Protein AF-A0A5S9M9W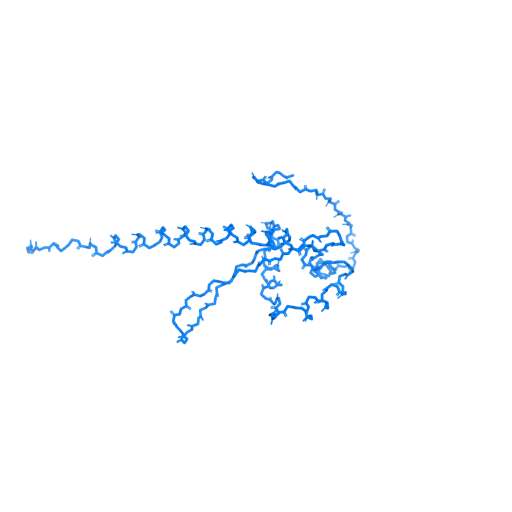6-F1 (afdb_monomer)

Nearest PDB structures (foldseek):
  7t5q-assembly1_A  TM=2.698E-01  e=4.926E+00  Bos taurus
  4buj-assembly1_A  TM=1.618E-01  e=1.758E+00  Saccharomyces cerevisiae S288C

Foldseek 3Di:
DDDPPDDDDDDDDDDDDDPPDDVVNVVVVCPPPCQLFHPVRVVSNVVCVVPDPDDCPQVRVVCVVPVPDDDQLKDWDWDQDPVVNDIDIDIDHAFHDDPPDDPVVRVVVRCVSSVVVVVVVVVVCVVVVVVVVVPPPDDPPDDD

Solvent-accessible surface area (backbone atoms only — not comparable to full-atom values): 9488 Å² total; per-residue (Å²): 128,89,52,100,87,53,87,72,93,80,85,90,86,86,83,80,79,58,94,91,54,56,73,65,57,57,50,58,70,56,51,73,56,53,92,82,52,36,82,62,51,71,62,30,45,51,52,48,65,74,71,47,95,64,81,63,62,68,57,56,55,48,51,71,73,50,78,84,80,74,94,62,74,57,46,79,50,79,49,78,40,80,90,74,75,44,82,44,80,48,77,51,51,68,69,87,85,54,95,87,60,52,71,69,59,45,50,50,51,21,50,58,59,43,45,59,55,52,51,51,49,53,53,47,52,55,61,54,55,58,54,60,71,66,69,73,76,68,81,81,81,74,85,134

Secondary structure (DSSP, 8-state):
---SS----------PPPTT--HHHHHHHHPSPHHHH-SSHHHHHHHHHHH-SS-THHHHHHHHH-TTS---SEEEEEEEETTTTEEEEEEEE-----TT--HHHHHHHHHHHHHHHHHHHHHHHHHHHHHHHTSS--------

Structure (mmCIF, N/CA/C/O backbone):
data_AF-A0A5S9M9W6-F1
#
_entry.id   AF-A0A5S9M9W6-F1
#
loop_
_atom_site.group_PDB
_atom_site.id
_atom_site.type_symbol
_atom_site.label_atom_id
_atom_site.label_alt_id
_atom_site.label_comp_id
_atom_site.label_asym_id
_atom_site.label_entity_id
_atom_site.label_seq_id
_atom_site.pdbx_PDB_ins_code
_atom_site.Cartn_x
_atom_site.Cartn_y
_atom_site.Cartn_z
_atom_site.occupancy
_atom_site.B_iso_or_equiv
_atom_site.auth_seq_id
_atom_site.auth_comp_id
_atom_site.auth_asym_id
_atom_site.auth_atom_id
_atom_site.pdbx_PDB_model_num
ATOM 1 N N . MET A 1 1 ? -8.701 -16.006 -3.526 1.00 44.78 1 MET A N 1
ATOM 2 C CA . MET A 1 1 ? -8.816 -15.807 -2.062 1.00 44.78 1 MET A CA 1
ATOM 3 C C . MET A 1 1 ? -10.061 -14.974 -1.816 1.00 44.78 1 MET A C 1
ATOM 5 O O . MET A 1 1 ? -10.099 -13.864 -2.325 1.00 44.78 1 MET A O 1
ATOM 9 N N . ASN A 1 2 ? -11.061 -15.494 -1.099 1.00 36.75 2 ASN A N 1
ATOM 10 C CA . ASN A 1 2 ? -12.239 -14.707 -0.721 1.00 36.75 2 ASN A CA 1
ATOM 11 C C . ASN A 1 2 ? -11.961 -13.947 0.575 1.00 36.75 2 ASN A C 1
ATOM 13 O O . ASN A 1 2 ? -11.537 -14.538 1.570 1.00 36.75 2 ASN A O 1
ATOM 17 N N . PHE A 1 3 ? -12.203 -12.641 0.553 1.00 55.00 3 PHE A N 1
ATOM 18 C CA . PHE A 1 3 ? -12.289 -11.821 1.752 1.00 55.00 3 PHE A CA 1
ATOM 19 C C . PHE A 1 3 ? -13.773 -11.634 2.073 1.00 55.00 3 PHE A C 1
ATOM 21 O O . PHE A 1 3 ? -14.602 -11.615 1.170 1.00 55.00 3 PHE A O 1
ATOM 28 N N . SER A 1 4 ? -14.115 -11.528 3.356 1.00 53.28 4 SER A N 1
ATOM 29 C CA . SER A 1 4 ? -15.506 -11.546 3.827 1.00 53.28 4 SER A CA 1
ATOM 30 C C . SER A 1 4 ? -16.382 -10.417 3.273 1.00 53.28 4 SER A C 1
ATOM 32 O O . SER A 1 4 ? -17.596 -10.561 3.275 1.00 53.28 4 SER A O 1
ATOM 34 N N . HIS A 1 5 ? -15.785 -9.323 2.789 1.00 57.75 5 HIS A N 1
ATOM 35 C CA . HIS A 1 5 ? -16.523 -8.122 2.385 1.00 57.75 5 HIS A CA 1
ATOM 36 C C . HIS A 1 5 ? -16.041 -7.493 1.063 1.00 57.75 5 HIS A C 1
ATOM 38 O O . HIS A 1 5 ? -16.618 -6.500 0.638 1.00 57.75 5 HIS A O 1
ATOM 44 N N . VAL A 1 6 ? -15.000 -8.033 0.406 1.00 57.31 6 VAL A N 1
ATOM 45 C CA . VAL A 1 6 ? -14.448 -7.474 -0.848 1.00 57.31 6 VAL A CA 1
ATOM 46 C C . VAL A 1 6 ? -13.864 -8.554 -1.763 1.00 57.31 6 VAL A C 1
ATOM 48 O O . VAL A 1 6 ? -13.329 -9.564 -1.300 1.00 57.31 6 VAL A O 1
ATOM 51 N N . MET A 1 7 ? -13.922 -8.317 -3.075 1.00 63.62 7 MET A N 1
ATOM 52 C CA . MET A 1 7 ? -13.241 -9.124 -4.091 1.00 63.62 7 MET A CA 1
ATOM 53 C C . MET A 1 7 ? -11.973 -8.404 -4.558 1.00 63.62 7 MET A C 1
ATOM 55 O O . MET A 1 7 ? -12.011 -7.214 -4.854 1.00 63.62 7 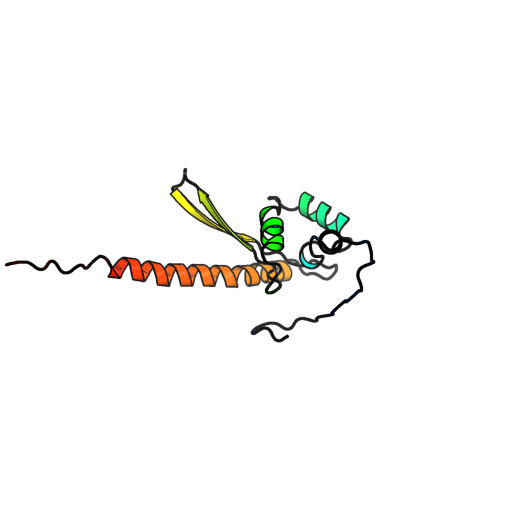MET A O 1
ATOM 59 N N . HIS A 1 8 ? -10.852 -9.123 -4.649 1.00 69.88 8 HIS A N 1
ATOM 60 C CA . HIS A 1 8 ? -9.605 -8.600 -5.212 1.00 69.88 8 HIS A CA 1
ATOM 61 C C . HIS A 1 8 ? -9.244 -9.358 -6.489 1.00 69.88 8 HIS A C 1
ATOM 63 O O . HIS A 1 8 ? -9.254 -10.592 -6.503 1.00 69.88 8 HIS A O 1
ATOM 69 N N . ILE A 1 9 ? -8.852 -8.624 -7.531 1.00 78.06 9 ILE A N 1
ATOM 70 C CA . ILE A 1 9 ? -8.187 -9.198 -8.704 1.00 78.06 9 ILE A CA 1
ATOM 71 C C . ILE A 1 9 ? -6.730 -9.447 -8.313 1.00 78.06 9 ILE A C 1
ATOM 73 O O . ILE A 1 9 ? -6.004 -8.518 -7.965 1.00 78.06 9 ILE A O 1
ATOM 77 N N . ILE A 1 10 ? -6.309 -10.712 -8.323 1.00 79.81 10 ILE A N 1
ATOM 78 C CA . ILE A 1 10 ? -4.973 -11.121 -7.880 1.00 79.81 10 ILE A CA 1
ATOM 79 C C . ILE A 1 10 ? -4.222 -11.717 -9.063 1.00 79.81 10 ILE A C 1
ATOM 81 O O . ILE A 1 10 ? -4.715 -12.626 -9.724 1.00 79.81 10 ILE A O 1
ATOM 85 N N . SER A 1 11 ? -3.001 -11.238 -9.277 1.00 82.81 11 SER A N 1
ATOM 86 C CA . SER A 1 11 ? -2.019 -11.856 -10.168 1.00 82.81 11 SER A CA 1
ATOM 87 C C . SER A 1 11 ? -0.828 -12.337 -9.345 1.00 82.81 11 SER A C 1
ATOM 89 O O . SER A 1 11 ? -0.377 -11.634 -8.441 1.00 82.81 11 SER A O 1
ATOM 91 N N . ILE A 1 12 ? -0.325 -13.536 -9.644 1.00 86.88 12 ILE A N 1
ATOM 92 C CA . ILE A 1 12 ? 0.862 -14.103 -8.993 1.00 86.88 12 ILE A CA 1
ATOM 93 C C . ILE A 1 12 ? 2.021 -14.039 -9.983 1.00 86.88 12 ILE A C 1
ATOM 95 O O . ILE A 1 12 ? 1.933 -14.583 -11.080 1.00 86.88 12 ILE A O 1
ATOM 99 N N . VAL A 1 13 ? 3.112 -13.388 -9.579 1.00 87.50 13 VAL A N 1
ATOM 100 C CA . VAL A 1 13 ? 4.351 -13.293 -10.360 1.00 87.50 13 VAL A CA 1
ATOM 101 C C . VAL A 1 13 ? 5.447 -14.058 -9.624 1.00 87.50 13 VAL A C 1
ATOM 103 O O . VAL A 1 13 ? 5.693 -13.808 -8.446 1.00 87.50 13 VAL A O 1
ATOM 106 N N . THR A 1 14 ? 6.107 -14.992 -10.311 1.00 91.06 14 THR A N 1
ATOM 107 C CA . THR A 1 14 ? 7.188 -15.821 -9.752 1.00 91.06 14 THR A CA 1
ATOM 108 C C . THR A 1 14 ? 8.444 -15.734 -10.608 1.00 91.06 14 THR A C 1
ATOM 110 O O . THR A 1 14 ? 8.352 -15.656 -11.831 1.00 91.06 14 THR A O 1
ATOM 113 N N . GLY A 1 15 ? 9.617 -15.830 -9.982 1.00 90.81 15 GLY A N 1
ATOM 114 C CA . GLY A 1 15 ? 10.907 -15.862 -10.669 1.00 90.81 15 GLY A CA 1
ATOM 115 C C . GLY A 1 15 ? 11.918 -16.739 -9.934 1.00 90.81 15 GLY A C 1
ATOM 116 O O . GLY A 1 15 ? 11.733 -17.065 -8.762 1.00 90.81 15 GLY A O 1
ATOM 117 N N . LYS A 1 16 ? 12.990 -17.132 -10.627 1.00 93.19 16 LYS A N 1
ATOM 118 C CA . LYS A 1 16 ? 14.135 -17.823 -10.018 1.00 93.19 16 LYS A CA 1
ATOM 119 C C . LYS A 1 16 ? 15.218 -16.801 -9.696 1.00 93.19 16 LYS A C 1
ATOM 121 O O . LYS A 1 16 ? 15.585 -16.010 -10.564 1.00 93.19 16 LYS A O 1
ATOM 126 N N . LEU A 1 17 ? 15.732 -16.835 -8.467 1.00 92.38 17 LEU A N 1
ATOM 127 C CA . LEU A 1 17 ? 16.881 -16.018 -8.081 1.00 92.38 17 LEU A CA 1
ATOM 128 C C . LEU A 1 17 ? 18.112 -16.420 -8.897 1.00 92.38 17 LEU A C 1
ATOM 130 O O . LEU A 1 17 ? 18.303 -17.595 -9.222 1.00 92.38 17 LEU A O 1
ATOM 134 N N . LYS A 1 18 ? 18.948 -15.434 -9.233 1.00 94.06 18 LYS A N 1
ATOM 135 C CA . LYS A 1 18 ? 20.267 -15.705 -9.811 1.00 94.06 18 LYS A CA 1
ATOM 136 C C . LYS A 1 18 ? 21.139 -16.387 -8.754 1.00 94.06 18 LYS A C 1
ATOM 138 O O . LYS A 1 18 ? 20.924 -16.197 -7.560 1.00 94.06 18 LYS A O 1
ATOM 143 N N . ARG A 1 19 ? 22.125 -17.167 -9.206 1.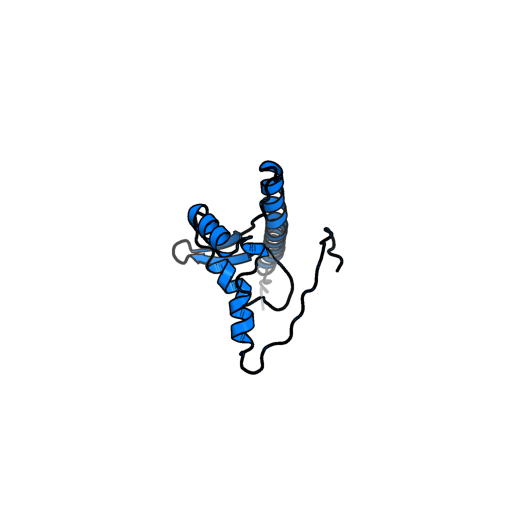00 89.94 19 ARG A N 1
ATOM 144 C CA . ARG A 1 19 ? 23.001 -17.957 -8.322 1.00 89.94 19 ARG A CA 1
ATOM 145 C C . ARG A 1 19 ? 23.709 -17.107 -7.265 1.00 89.94 19 ARG A C 1
ATOM 147 O O . ARG A 1 19 ? 23.811 -17.547 -6.130 1.00 89.94 19 ARG A O 1
ATOM 154 N N . ASP A 1 20 ? 24.095 -15.887 -7.627 1.00 93.56 20 ASP A N 1
ATOM 155 C CA . ASP A 1 20 ? 24.881 -14.991 -6.772 1.00 93.56 20 ASP A CA 1
ATOM 156 C C . ASP A 1 20 ? 24.034 -13.878 -6.130 1.00 93.56 20 ASP A C 1
ATOM 158 O O . ASP A 1 20 ? 24.545 -12.816 -5.789 1.00 93.56 20 ASP A O 1
ATOM 162 N N . THR A 1 21 ? 22.715 -14.066 -6.016 1.00 91.38 21 THR A N 1
ATOM 163 C CA . THR A 1 21 ? 21.819 -13.087 -5.382 1.00 91.38 21 THR A CA 1
ATOM 164 C C . THR A 1 21 ? 21.372 -13.588 -4.022 1.00 91.38 21 THR A C 1
ATOM 166 O O . THR A 1 21 ? 20.762 -14.655 -3.918 1.00 91.38 21 THR A O 1
ATOM 169 N N . HIS A 1 22 ? 21.625 -12.800 -2.978 1.00 90.94 22 HIS A N 1
ATOM 170 C CA . HIS A 1 22 ? 21.145 -13.128 -1.648 1.00 90.94 22 HIS A CA 1
ATOM 171 C C . HIS A 1 22 ? 19.621 -12.888 -1.574 1.00 90.94 22 HIS A C 1
ATOM 173 O O . HIS A 1 22 ? 19.127 -11.908 -2.137 1.00 90.94 22 HIS A O 1
ATOM 179 N N . PRO A 1 23 ? 18.830 -13.723 -0.873 1.00 86.31 23 PRO A N 1
ATOM 180 C CA . PRO A 1 23 ? 17.378 -13.528 -0.762 1.00 86.31 23 PRO A CA 1
ATOM 181 C C . PRO A 1 23 ? 16.962 -12.144 -0.236 1.00 86.31 23 PRO A C 1
ATOM 183 O O . PRO A 1 23 ? 15.922 -11.614 -0.626 1.00 86.31 23 PRO A O 1
ATOM 186 N N . VAL A 1 24 ? 17.793 -11.533 0.613 1.00 85.06 24 VAL A N 1
ATOM 187 C CA . VAL A 1 24 ? 17.577 -10.165 1.112 1.00 85.06 24 VAL A CA 1
ATOM 188 C C . VAL A 1 24 ? 17.685 -9.132 -0.012 1.00 85.06 24 VAL A C 1
ATOM 190 O O . VAL A 1 24 ? 16.883 -8.206 -0.04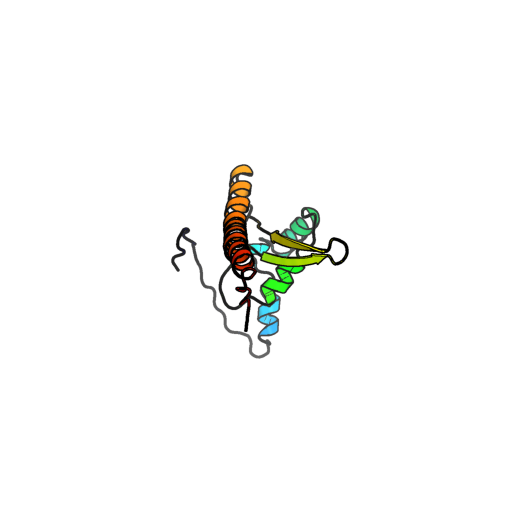5 1.00 85.06 24 VAL A O 1
ATOM 193 N N . ASP A 1 25 ? 18.586 -9.308 -0.980 1.00 85.50 25 ASP A N 1
ATOM 194 C CA . ASP A 1 25 ? 18.714 -8.387 -2.119 1.00 85.50 25 ASP A CA 1
ATOM 195 C C . ASP A 1 25 ? 17.449 -8.409 -2.983 1.00 85.50 25 ASP A C 1
ATOM 197 O O . ASP A 1 25 ? 16.969 -7.373 -3.448 1.00 85.50 25 ASP A O 1
ATOM 201 N N . ALA A 1 26 ? 16.856 -9.593 -3.149 1.00 85.56 26 ALA A N 1
ATOM 202 C CA . ALA A 1 26 ? 15.586 -9.743 -3.845 1.00 85.56 26 ALA A CA 1
ATOM 203 C C . ALA A 1 26 ? 14.452 -9.012 -3.115 1.00 85.56 26 ALA A C 1
ATOM 205 O O . ALA A 1 26 ? 13.678 -8.292 -3.750 1.00 85.56 26 ALA A O 1
ATOM 206 N N . LEU A 1 27 ? 14.391 -9.128 -1.785 1.00 82.69 27 LEU A N 1
ATOM 207 C CA . LEU A 1 27 ? 13.441 -8.376 -0.965 1.00 82.69 27 LEU A CA 1
ATOM 208 C C . LEU A 1 27 ? 13.648 -6.863 -1.119 1.00 82.69 27 LEU A C 1
ATOM 210 O O . LEU A 1 27 ? 12.691 -6.148 -1.415 1.00 82.69 27 LEU A O 1
ATOM 214 N N . MET A 1 28 ? 14.887 -6.386 -0.981 1.00 83.75 28 MET A N 1
ATOM 215 C CA . MET A 1 28 ? 15.225 -4.963 -1.084 1.00 83.75 28 MET A CA 1
ATOM 216 C C . MET A 1 28 ? 14.899 -4.388 -2.465 1.00 83.75 28 MET A C 1
ATOM 218 O O . MET A 1 28 ? 14.437 -3.255 -2.559 1.00 83.75 28 MET A O 1
ATOM 222 N N . SER A 1 29 ? 15.049 -5.177 -3.533 1.00 85.56 29 SER A N 1
ATOM 223 C CA . SER A 1 29 ? 14.681 -4.753 -4.891 1.00 85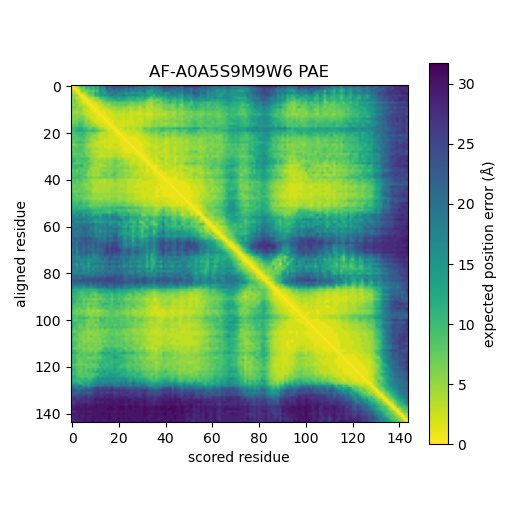.56 29 SER A CA 1
ATOM 224 C C . SER A 1 29 ? 13.168 -4.557 -5.077 1.00 85.56 29 SER A C 1
ATOM 226 O O . SER A 1 29 ? 12.723 -3.658 -5.798 1.00 85.56 29 SER A O 1
ATOM 228 N N . ALA A 1 30 ? 12.355 -5.378 -4.407 1.00 82.06 30 ALA A N 1
ATOM 229 C CA . ALA A 1 30 ? 10.900 -5.294 -4.462 1.00 82.06 30 ALA A CA 1
ATOM 230 C C . ALA A 1 30 ? 10.338 -4.256 -3.478 1.00 82.06 30 ALA A C 1
ATOM 232 O O . ALA A 1 30 ? 9.241 -3.736 -3.698 1.00 82.06 30 ALA A O 1
ATOM 233 N N . PHE A 1 31 ? 11.096 -3.917 -2.435 1.00 80.19 31 PHE A N 1
ATOM 234 C CA . PHE A 1 31 ? 10.720 -2.961 -1.403 1.00 80.19 31 PHE A CA 1
ATOM 235 C C . PHE A 1 31 ? 10.746 -1.497 -1.901 1.00 80.19 31 PHE A C 1
ATOM 237 O O . PHE A 1 31 ? 11.470 -1.164 -2.844 1.00 80.19 31 PHE A O 1
ATOM 244 N N . PRO A 1 32 ? 9.934 -0.599 -1.315 1.00 79.44 32 PRO A N 1
ATOM 245 C CA . PRO A 1 32 ? 8.649 -0.892 -0.675 1.00 79.44 32 PRO A CA 1
ATOM 246 C C . PRO A 1 32 ? 7.617 -1.385 -1.703 1.00 79.44 32 PRO A C 1
ATOM 248 O O . PRO A 1 32 ? 7.792 -1.225 -2.915 1.00 79.44 32 PRO A O 1
ATOM 251 N N . ALA A 1 33 ? 6.526 -1.990 -1.229 1.00 77.31 33 ALA A N 1
ATOM 252 C CA . ALA A 1 33 ? 5.493 -2.533 -2.106 1.00 77.31 33 ALA A CA 1
ATOM 253 C C . ALA A 1 33 ? 4.885 -1.466 -3.031 1.00 77.31 33 ALA A C 1
ATOM 255 O O . ALA A 1 33 ? 4.495 -0.382 -2.588 1.00 77.31 33 ALA A O 1
ATOM 256 N N . GLY A 1 34 ? 4.732 -1.814 -4.313 1.00 76.75 34 GLY A N 1
ATOM 257 C CA . GLY A 1 34 ? 4.105 -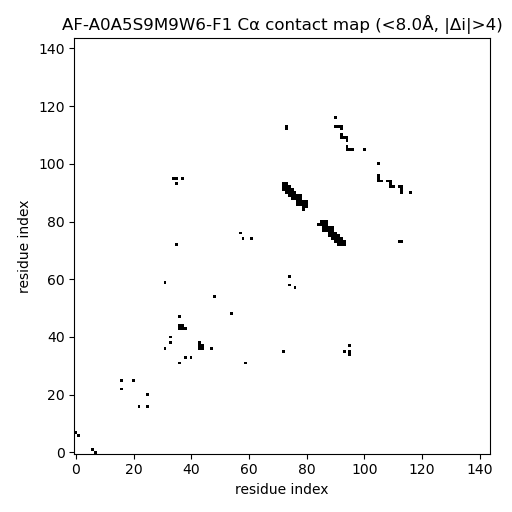0.941 -5.313 1.00 76.75 34 GLY A CA 1
ATOM 258 C C . GLY A 1 34 ? 2.683 -0.517 -4.931 1.00 76.75 34 GLY A C 1
ATOM 259 O O . GLY A 1 34 ? 2.297 0.618 -5.168 1.00 76.75 34 GLY A O 1
ATOM 260 N N . THR A 1 35 ? 1.932 -1.381 -4.245 1.00 76.56 35 THR A N 1
ATOM 261 C CA . THR A 1 35 ? 0.555 -1.105 -3.800 1.00 76.56 35 THR A CA 1
ATOM 262 C C . THR A 1 35 ? 0.447 -0.036 -2.709 1.00 76.56 35 THR A C 1
ATOM 264 O O . THR A 1 35 ? -0.647 0.460 -2.464 1.00 76.56 35 THR A O 1
ATOM 267 N N . LEU A 1 36 ? 1.547 0.282 -2.015 1.00 75.62 36 LEU A N 1
ATOM 268 C CA . LEU A 1 36 ? 1.599 1.321 -0.976 1.00 75.62 36 LEU A CA 1
ATOM 269 C C . LEU A 1 36 ? 2.236 2.624 -1.466 1.00 75.62 36 LEU A C 1
ATOM 271 O O . LEU A 1 36 ? 2.177 3.628 -0.760 1.00 75.62 36 LEU A O 1
ATOM 275 N N . THR A 1 37 ? 2.873 2.589 -2.635 1.00 81.50 37 THR A N 1
ATOM 276 C CA . THR A 1 37 ? 3.619 3.713 -3.202 1.00 81.50 37 THR A CA 1
ATOM 277 C C . THR A 1 37 ? 2.936 4.213 -4.463 1.00 81.50 37 THR A C 1
ATOM 279 O O . THR A 1 37 ? 2.322 5.270 -4.449 1.00 81.50 37 THR A O 1
ATOM 282 N N . GLY A 1 38 ? 3.018 3.436 -5.539 1.00 84.31 38 GLY A N 1
ATOM 283 C CA . GLY A 1 38 ? 2.466 3.751 -6.848 1.00 84.31 38 GLY A CA 1
ATOM 284 C C . GLY A 1 38 ? 3.432 3.382 -7.971 1.00 84.31 38 GLY A C 1
ATOM 285 O O . GLY A 1 38 ? 4.434 2.689 -7.765 1.00 84.31 38 GLY A O 1
ATOM 286 N N . ALA A 1 39 ? 3.134 3.861 -9.176 1.00 87.81 39 ALA A N 1
ATOM 287 C CA . ALA A 1 39 ? 3.944 3.640 -10.366 1.00 87.81 39 ALA A CA 1
ATOM 288 C C . ALA A 1 39 ? 4.044 4.934 -11.197 1.00 87.81 39 ALA A C 1
ATOM 290 O O . ALA A 1 39 ? 3.017 5.571 -11.415 1.00 87.81 39 ALA A O 1
ATOM 291 N N . PRO A 1 40 ? 5.236 5.311 -11.704 1.00 90.62 40 PRO A N 1
ATOM 292 C CA . PRO A 1 40 ? 6.561 4.740 -11.426 1.00 90.62 40 PRO A CA 1
ATOM 293 C C . PRO A 1 40 ? 7.001 4.923 -9.958 1.00 90.62 40 PRO A C 1
ATOM 295 O O . PRO A 1 40 ? 6.875 6.014 -9.407 1.00 90.62 40 PRO A O 1
ATOM 298 N N . LYS A 1 41 ? 7.555 3.868 -9.330 1.00 87.62 41 LYS A N 1
ATOM 299 C CA . LYS A 1 41 ? 7.786 3.786 -7.866 1.00 87.62 41 LYS A CA 1
ATOM 300 C C . LYS A 1 41 ? 8.543 4.989 -7.291 1.00 87.62 41 LYS A C 1
ATOM 302 O O . LYS A 1 41 ? 8.103 5.576 -6.310 1.00 87.62 41 LYS A O 1
ATOM 307 N N . ILE A 1 42 ? 9.670 5.364 -7.901 1.00 89.31 42 ILE A N 1
ATOM 308 C CA . ILE A 1 42 ? 10.516 6.464 -7.405 1.00 89.31 42 ILE A CA 1
ATOM 309 C C . ILE A 1 42 ? 9.747 7.788 -7.421 1.00 89.31 42 ILE A C 1
ATOM 311 O O . ILE A 1 42 ? 9.752 8.504 -6.423 1.00 89.31 42 ILE A O 1
ATOM 315 N N . ARG A 1 43 ? 9.038 8.089 -8.517 1.00 91.38 43 ARG A N 1
ATOM 316 C CA . ARG A 1 43 ? 8.276 9.337 -8.621 1.00 91.38 43 ARG A CA 1
ATOM 317 C C . ARG A 1 43 ? 7.086 9.355 -7.666 1.00 91.38 43 ARG A C 1
ATOM 319 O O . ARG A 1 43 ? 6.840 10.377 -7.039 1.00 91.38 43 ARG A O 1
ATOM 326 N N . ALA A 1 44 ? 6.393 8.228 -7.513 1.00 88.50 44 ALA A N 1
ATOM 327 C CA . ALA A 1 44 ? 5.299 8.108 -6.556 1.00 88.50 44 ALA A CA 1
ATOM 328 C C . ALA A 1 44 ? 5.771 8.374 -5.116 1.00 88.50 44 ALA A C 1
ATOM 330 O O . ALA A 1 44 ? 5.131 9.124 -4.391 1.00 88.50 44 ALA A O 1
ATOM 331 N N . MET A 1 45 ? 6.928 7.835 -4.715 1.00 87.75 45 MET A N 1
ATOM 332 C CA . MET A 1 45 ? 7.494 8.099 -3.385 1.00 87.75 45 MET A CA 1
ATOM 333 C C . MET A 1 45 ? 7.871 9.569 -3.174 1.00 87.75 45 MET A C 1
ATOM 335 O O . MET A 1 45 ? 7.654 10.087 -2.085 1.00 87.75 45 MET A O 1
ATOM 339 N N . GLN A 1 46 ? 8.401 10.248 -4.196 1.00 91.25 46 GLN A N 1
ATOM 340 C CA . GLN A 1 46 ? 8.688 11.686 -4.115 1.00 91.25 46 GLN A CA 1
ATOM 341 C C . GLN A 1 46 ? 7.409 12.497 -3.899 1.00 91.25 46 GLN A C 1
ATOM 343 O O . GLN A 1 46 ? 7.365 13.321 -2.996 1.00 91.25 46 GLN A O 1
ATOM 348 N N . LEU A 1 47 ? 6.355 12.207 -4.669 1.00 88.50 47 LEU A N 1
ATOM 349 C CA . LEU A 1 47 ? 5.057 12.869 -4.524 1.00 88.50 47 LEU A CA 1
ATOM 350 C C . LEU A 1 47 ? 4.449 12.642 -3.136 1.00 88.50 47 LEU A C 1
ATOM 352 O O . LEU A 1 47 ? 3.958 13.583 -2.528 1.00 88.50 47 LEU A O 1
ATOM 356 N N . LEU A 1 48 ? 4.511 11.416 -2.610 1.00 86.44 48 LEU A N 1
ATOM 357 C CA . LEU A 1 48 ? 4.055 11.136 -1.246 1.00 86.44 48 LEU A CA 1
ATOM 358 C C . LEU A 1 48 ? 4.833 11.961 -0.218 1.00 86.44 48 LEU A C 1
ATOM 360 O O . LEU A 1 48 ? 4.229 12.555 0.663 1.00 86.44 48 LEU A O 1
ATOM 364 N N . ASN A 1 49 ? 6.155 12.054 -0.366 1.00 87.88 49 ASN A N 1
ATOM 365 C CA . ASN A 1 49 ? 6.993 12.848 0.529 1.00 87.88 49 ASN A CA 1
ATOM 366 C C . ASN A 1 49 ? 6.730 14.363 0.425 1.00 87.88 49 ASN A C 1
ATOM 368 O O . ASN A 1 49 ? 6.960 15.085 1.385 1.00 87.88 49 ASN A O 1
ATOM 372 N N . GLU A 1 50 ? 6.291 14.851 -0.737 1.00 91.06 50 GLU A N 1
ATOM 373 C CA . GLU A 1 50 ? 5.904 16.254 -0.944 1.00 91.06 50 GLU A CA 1
ATOM 374 C C . GLU A 1 50 ? 4.516 16.564 -0.352 1.00 91.06 50 GLU A C 1
ATOM 376 O O . GLU A 1 50 ? 4.287 17.676 0.119 1.00 91.06 50 GLU A O 1
ATOM 381 N N . MET A 1 51 ? 3.584 15.606 -0.395 1.00 87.38 51 MET A N 1
ATOM 382 C CA . MET A 1 51 ? 2.176 15.828 -0.040 1.00 87.38 51 MET A CA 1
ATOM 383 C C . MET A 1 51 ? 1.816 15.437 1.394 1.00 87.38 51 MET A C 1
ATOM 385 O O . MET A 1 51 ? 0.853 15.973 1.941 1.00 87.38 51 MET A O 1
ATOM 389 N N . GLU A 1 52 ? 2.518 14.479 1.996 1.00 85.56 52 GLU A N 1
ATOM 390 C CA . GLU A 1 52 ? 2.149 13.971 3.313 1.00 85.56 52 GLU A CA 1
ATOM 391 C C . GLU A 1 52 ? 2.787 14.775 4.448 1.00 85.56 52 GLU A C 1
ATOM 393 O O . GLU A 1 52 ? 3.985 15.054 4.411 1.00 85.56 52 GLU A O 1
ATOM 398 N N . PRO A 1 53 ? 2.010 15.118 5.489 1.00 80.62 53 PRO A N 1
ATOM 399 C CA . PRO A 1 53 ? 2.500 15.935 6.596 1.00 80.62 53 PRO A CA 1
ATOM 400 C C . PRO A 1 53 ? 3.476 15.183 7.508 1.00 80.62 53 PRO A C 1
ATOM 402 O O . PRO A 1 53 ? 4.298 15.814 8.170 1.00 80.62 53 PRO A O 1
ATOM 405 N N . GLU A 1 54 ? 3.396 13.850 7.550 1.00 77.31 54 GLU A N 1
ATOM 406 C CA . GLU A 1 54 ? 4.245 13.008 8.390 1.00 77.31 54 GLU A CA 1
ATOM 407 C C . GLU A 1 54 ? 4.987 11.951 7.562 1.00 77.31 54 GLU A C 1
ATOM 409 O O . GLU A 1 54 ? 4.389 11.307 6.692 1.00 77.31 54 GLU A O 1
ATOM 414 N N . PRO A 1 55 ? 6.276 11.701 7.855 1.00 69.88 55 PRO A N 1
ATOM 415 C CA . PRO A 1 55 ? 7.019 10.620 7.231 1.00 69.88 55 PRO A CA 1
ATOM 416 C C . PRO A 1 55 ? 6.381 9.255 7.512 1.00 69.88 55 PRO A C 1
ATOM 418 O O . PRO A 1 55 ? 6.122 8.880 8.655 1.00 69.88 55 PRO A O 1
ATOM 421 N N . ARG A 1 56 ? 6.244 8.425 6.475 1.00 72.06 56 ARG A N 1
ATOM 422 C CA . ARG A 1 56 ? 5.741 7.040 6.571 1.00 72.06 56 ARG A CA 1
ATOM 423 C C . ARG A 1 56 ? 6.700 6.053 7.269 1.00 72.06 56 ARG A C 1
ATOM 425 O O . ARG A 1 56 ? 6.611 4.848 7.057 1.00 72.06 56 ARG A O 1
ATOM 432 N N . GLU A 1 57 ? 7.634 6.505 8.102 1.00 63.25 57 GLU A N 1
ATOM 433 C CA . GLU A 1 57 ? 8.664 5.654 8.726 1.00 63.25 57 GLU A CA 1
ATOM 434 C C . GLU A 1 57 ? 8.077 4.471 9.513 1.00 63.25 57 GLU A C 1
ATOM 436 O O . GLU A 1 57 ? 8.579 3.345 9.429 1.00 63.25 57 GLU A O 1
ATOM 441 N N . ASN A 1 58 ? 6.963 4.701 10.209 1.00 59.12 58 ASN A N 1
ATOM 442 C CA . ASN A 1 58 ? 6.258 3.678 10.984 1.00 59.12 58 ASN A CA 1
ATOM 443 C C . ASN A 1 58 ? 5.586 2.627 10.082 1.00 59.12 58 ASN A C 1
ATOM 445 O O . ASN A 1 58 ? 5.570 1.438 10.410 1.00 59.12 58 ASN A O 1
ATOM 449 N N . VAL A 1 59 ? 5.115 3.046 8.903 1.00 59.22 59 VAL A N 1
ATOM 450 C CA . VAL A 1 59 ? 4.543 2.175 7.865 1.00 59.22 59 VAL A CA 1
ATOM 451 C C . VAL A 1 59 ? 5.589 1.216 7.332 1.00 59.22 59 VAL A C 1
ATOM 453 O O . VAL A 1 59 ? 5.356 0.010 7.249 1.00 59.22 59 VAL A O 1
ATOM 456 N N . TRP A 1 60 ? 6.763 1.749 7.003 1.00 58.50 60 TRP A N 1
ATOM 457 C CA . TRP A 1 60 ? 7.855 0.975 6.432 1.00 58.50 60 TRP A CA 1
ATOM 458 C C . TRP A 1 60 ? 8.438 -0.014 7.444 1.00 58.50 60 TRP A C 1
ATOM 460 O O . TRP A 1 60 ? 8.640 -1.181 7.105 1.00 58.50 60 TRP A O 1
ATOM 470 N N . ARG A 1 61 ? 8.635 0.414 8.700 1.00 52.12 61 ARG A N 1
ATOM 471 C CA . ARG A 1 61 ? 9.141 -0.443 9.789 1.00 52.12 61 ARG A CA 1
ATOM 472 C C . ARG A 1 61 ? 8.222 -1.626 10.073 1.00 52.12 61 ARG A C 1
ATOM 474 O O . ARG A 1 61 ? 8.697 -2.757 10.179 1.00 52.12 61 ARG A O 1
ATOM 481 N N . LEU A 1 62 ? 6.915 -1.387 10.166 1.00 51.97 62 LEU A N 1
ATOM 482 C CA . LEU A 1 62 ? 5.956 -2.442 10.478 1.00 51.97 62 LEU A CA 1
ATOM 483 C C . LEU A 1 62 ? 5.718 -3.370 9.273 1.00 51.97 62 LEU A C 1
ATOM 485 O O . LEU A 1 62 ? 5.567 -4.573 9.466 1.00 51.97 62 LEU A O 1
ATOM 489 N N . TYR A 1 63 ? 5.795 -2.862 8.034 1.00 54.75 63 TYR A N 1
ATOM 490 C CA . TYR A 1 63 ? 5.744 -3.687 6.818 1.00 54.75 63 TYR A CA 1
ATOM 491 C C . TYR A 1 63 ? 6.899 -4.703 6.742 1.00 54.75 63 TYR A C 1
ATOM 493 O O . TYR A 1 63 ? 6.683 -5.848 6.345 1.00 54.75 63 TYR A O 1
ATOM 501 N N . CYS A 1 64 ? 8.105 -4.323 7.182 1.00 50.00 64 CYS A N 1
ATOM 502 C CA . CYS A 1 64 ? 9.242 -5.243 7.295 1.00 50.00 64 CYS A CA 1
ATOM 503 C C . CYS A 1 64 ? 9.031 -6.334 8.362 1.00 50.00 64 CYS A C 1
ATOM 505 O O . CYS A 1 64 ? 9.520 -7.448 8.190 1.00 50.00 64 CYS A O 1
ATOM 507 N N . LEU A 1 65 ? 8.282 -6.046 9.436 1.00 47.75 65 LEU A N 1
ATOM 508 C CA . LEU A 1 65 ? 7.986 -7.003 10.512 1.00 47.75 65 LEU A CA 1
ATOM 509 C C . LEU A 1 65 ? 6.809 -7.947 10.178 1.00 47.75 65 LEU A C 1
ATOM 511 O O . LEU A 1 65 ? 6.793 -9.095 10.613 1.00 47.75 65 LEU A O 1
ATOM 515 N N . TYR A 1 66 ? 5.828 -7.477 9.397 1.00 46.25 66 TYR A N 1
ATOM 516 C CA . TYR A 1 66 ? 4.550 -8.162 9.128 1.00 46.25 66 TYR A CA 1
ATOM 517 C C . TYR A 1 66 ? 4.474 -8.918 7.790 1.00 46.25 66 TYR A C 1
ATOM 519 O O . TYR A 1 66 ? 3.385 -9.316 7.365 1.00 46.25 66 TYR A O 1
ATOM 527 N N . TRP A 1 67 ? 5.610 -9.184 7.137 1.00 43.34 67 TRP A N 1
ATOM 528 C CA . TRP A 1 67 ? 5.683 -9.840 5.819 1.00 43.34 67 TRP A CA 1
ATOM 529 C C . TRP A 1 67 ? 5.061 -11.258 5.753 1.00 43.34 67 TRP A C 1
ATOM 531 O O . TRP A 1 67 ? 4.994 -11.857 4.683 1.00 43.34 67 TRP A O 1
ATOM 541 N N . ILE A 1 68 ? 4.537 -11.804 6.858 1.00 35.75 68 ILE A N 1
ATOM 542 C CA . ILE A 1 68 ? 4.024 -13.178 6.918 1.00 35.75 68 ILE A CA 1
ATOM 543 C C . ILE A 1 68 ? 2.497 -13.325 6.718 1.00 35.75 68 ILE A C 1
ATOM 545 O O . ILE A 1 68 ? 2.098 -14.390 6.250 1.00 35.75 68 ILE A O 1
ATOM 549 N N . ARG A 1 69 ? 1.593 -12.350 6.961 1.00 31.52 69 ARG A N 1
ATOM 550 C CA . ARG A 1 69 ? 0.126 -12.647 6.861 1.00 31.52 69 ARG A CA 1
ATOM 551 C C . ARG A 1 69 ? -0.836 -11.514 6.455 1.00 31.52 69 ARG A C 1
ATOM 553 O O . ARG A 1 69 ? -1.757 -11.209 7.203 1.00 31.52 69 ARG A O 1
ATOM 560 N N . ARG A 1 70 ? -0.804 -11.127 5.172 1.00 37.16 70 ARG A N 1
ATOM 561 C CA . ARG A 1 70 ? -1.844 -10.380 4.403 1.00 37.16 70 ARG A CA 1
ATOM 562 C C . ARG A 1 70 ? -1.579 -8.881 4.248 1.00 37.16 70 ARG A C 1
ATOM 564 O O . ARG A 1 70 ? -1.005 -8.224 5.105 1.00 37.16 70 ARG A O 1
ATOM 571 N N . GLN A 1 71 ? -2.018 -8.369 3.096 1.00 41.56 71 GLN A N 1
ATOM 572 C CA . GLN A 1 71 ? -2.008 -6.953 2.755 1.00 41.56 71 GLN A CA 1
ATOM 573 C C . GLN A 1 71 ? -2.965 -6.196 3.672 1.00 41.56 71 GLN A C 1
ATOM 575 O O . GLN A 1 71 ? -4.177 -6.218 3.466 1.00 41.56 71 GLN A O 1
ATOM 580 N N . TYR A 1 72 ? -2.413 -5.503 4.656 1.00 42.97 72 TYR A N 1
ATOM 581 C CA . TYR A 1 72 ? -3.133 -4.457 5.356 1.00 42.97 72 TYR A CA 1
ATOM 582 C C . TYR A 1 72 ? -2.493 -3.135 4.955 1.00 42.97 72 TYR A C 1
ATOM 584 O O . TYR A 1 72 ? -1.341 -2.854 5.267 1.00 42.97 72 TYR A O 1
ATOM 592 N N . ARG A 1 73 ? -3.259 -2.329 4.218 1.00 51.91 73 ARG A N 1
ATOM 593 C CA . ARG A 1 73 ? -2.969 -0.920 3.896 1.00 51.91 73 ARG A CA 1
ATOM 594 C C . ARG A 1 73 ? -3.236 -0.011 5.111 1.00 51.91 73 ARG A C 1
ATOM 596 O O . ARG A 1 73 ? -3.581 1.152 4.951 1.00 51.91 73 ARG A O 1
ATOM 603 N N . LEU A 1 74 ? -3.181 -0.610 6.297 1.00 51.19 74 LEU A N 1
ATOM 604 C CA . LEU A 1 74 ? -3.654 -0.119 7.576 1.00 51.19 74 LEU A CA 1
ATOM 605 C C . LEU A 1 74 ? -2.608 -0.483 8.608 1.00 51.19 74 LEU A C 1
ATOM 607 O O . LEU A 1 74 ? -2.258 -1.657 8.747 1.00 51.19 74 LEU A O 1
ATOM 611 N N . LEU A 1 75 ? -2.091 0.527 9.285 1.00 55.56 75 LEU A N 1
ATOM 612 C CA . LEU A 1 75 ? -1.009 0.362 10.237 1.00 55.56 75 LEU A CA 1
ATOM 613 C C . LEU A 1 75 ? -1.415 1.038 11.527 1.00 55.56 75 LEU A C 1
ATOM 615 O O . LEU A 1 75 ? -1.881 2.175 11.517 1.00 55.56 75 LEU A O 1
ATOM 619 N N . TYR A 1 76 ? -1.267 0.279 12.601 1.00 54.59 76 TYR A N 1
ATOM 620 C CA . TYR A 1 76 ? -1.591 0.671 13.956 1.00 54.59 76 TYR A CA 1
ATOM 621 C C . TYR A 1 76 ? -0.284 0.744 14.732 1.00 54.59 76 TYR A C 1
ATOM 623 O O . TYR A 1 76 ? 0.466 -0.237 14.768 1.00 54.59 76 TYR A O 1
ATOM 631 N N . TYR A 1 77 ? -0.012 1.888 15.346 1.00 56.81 77 TYR A N 1
ATOM 632 C CA . TYR A 1 77 ? 1.059 2.001 16.323 1.00 56.81 77 TYR A CA 1
ATOM 633 C C . TYR A 1 77 ? 0.567 2.734 17.562 1.00 56.81 77 TYR A C 1
ATOM 635 O O . TYR A 1 77 ? -0.308 3.600 17.506 1.00 56.81 77 TYR A O 1
ATOM 643 N N . HIS A 1 78 ? 1.144 2.329 18.685 1.00 56.16 78 HIS A N 1
ATOM 644 C CA . HIS A 1 78 ? 0.867 2.874 19.996 1.00 56.16 78 HIS A CA 1
ATOM 645 C C . HIS A 1 78 ? 2.045 3.756 20.391 1.00 56.16 78 HIS A C 1
ATOM 647 O O . HIS A 1 78 ? 3.177 3.270 20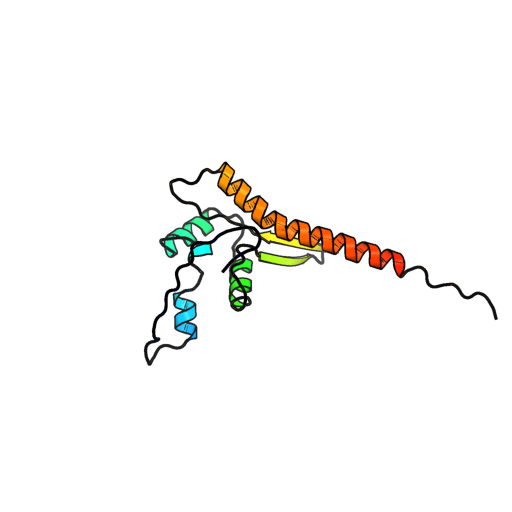.463 1.00 56.16 78 HIS A O 1
ATOM 653 N N . SER A 1 79 ? 1.794 5.038 20.624 1.00 53.91 79 SER A N 1
ATOM 654 C CA . SER A 1 79 ? 2.754 5.921 21.275 1.00 53.91 79 SER A CA 1
ATOM 655 C C . SER A 1 79 ? 2.287 6.182 22.701 1.00 53.91 79 SER A C 1
ATOM 657 O O . SER A 1 79 ? 1.144 6.575 22.945 1.00 53.91 79 SER A O 1
ATOM 659 N N . TYR A 1 80 ? 3.185 5.935 23.651 1.00 52.53 80 TYR A N 1
ATOM 660 C CA . TYR A 1 80 ? 3.005 6.345 25.034 1.00 52.53 80 TYR A CA 1
ATOM 661 C C . TYR A 1 80 ? 3.697 7.693 25.212 1.00 52.53 80 TYR A C 1
ATOM 663 O O . TYR A 1 80 ? 4.923 7.776 25.120 1.00 52.53 80 TYR A O 1
ATOM 671 N N . ASP A 1 81 ? 2.914 8.751 25.411 1.00 57.69 81 ASP A N 1
ATOM 672 C CA . ASP A 1 81 ? 3.466 10.050 25.782 1.00 57.69 81 ASP A CA 1
ATOM 673 C C . ASP A 1 81 ? 3.534 10.142 27.310 1.00 57.69 81 ASP A C 1
ATOM 675 O O . ASP A 1 81 ? 2.529 10.368 27.989 1.00 57.69 81 ASP A O 1
ATOM 679 N N . GLU A 1 82 ? 4.742 9.983 27.851 1.00 54.47 82 GLU A N 1
ATOM 680 C CA . GLU A 1 82 ? 5.025 10.123 29.283 1.00 54.47 82 GLU A CA 1
ATOM 681 C C . GLU A 1 82 ? 4.624 11.493 29.845 1.00 54.47 82 GLU A C 1
ATOM 683 O O . GLU A 1 82 ? 4.271 11.589 31.022 1.00 54.47 82 GLU A O 1
ATOM 688 N N . ARG A 1 83 ? 4.638 12.557 29.026 1.00 55.47 83 ARG A N 1
ATOM 689 C CA . ARG A 1 83 ? 4.295 13.914 29.479 1.00 55.47 83 ARG A CA 1
ATOM 690 C C . ARG A 1 83 ? 2.796 14.105 29.633 1.00 55.47 83 ARG A C 1
ATOM 692 O O . ARG A 1 83 ? 2.373 14.823 30.533 1.00 55.47 83 ARG A O 1
ATOM 699 N N . GLN A 1 84 ? 2.005 13.475 28.768 1.00 57.22 84 GLN A N 1
ATOM 700 C CA . GLN A 1 84 ? 0.544 13.534 28.838 1.00 57.22 84 GLN A CA 1
ATOM 701 C C . GLN A 1 84 ? -0.068 12.376 29.634 1.00 57.22 84 GLN A C 1
ATOM 703 O O . GLN A 1 84 ? -1.266 12.404 29.901 1.00 57.22 84 GLN A O 1
ATOM 708 N N . LYS A 1 85 ? 0.738 11.372 30.021 1.00 56.16 85 LYS A N 1
ATOM 709 C CA . LYS A 1 85 ? 0.285 10.097 30.611 1.00 56.16 85 LYS A CA 1
ATOM 710 C C . LYS A 1 85 ? -0.856 9.459 29.814 1.00 56.16 85 LYS A C 1
ATOM 712 O O . LYS A 1 85 ? -1.706 8.784 30.387 1.00 56.16 85 LYS A O 1
ATOM 717 N N . ASN A 1 86 ? -0.886 9.699 28.505 1.00 58.09 86 ASN A N 1
ATOM 718 C CA . ASN A 1 86 ? -1.994 9.299 27.659 1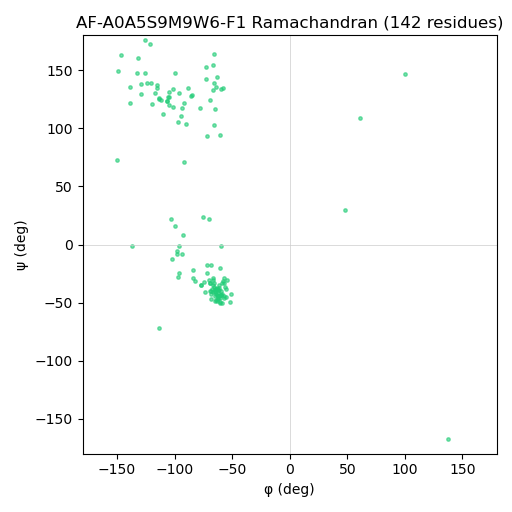.00 58.09 86 ASN A CA 1
ATOM 719 C C . ASN A 1 86 ? -1.501 8.362 26.565 1.00 58.09 86 ASN A C 1
ATOM 721 O O . ASN A 1 86 ? -0.421 8.536 25.992 1.00 58.09 86 ASN A O 1
ATOM 725 N N . GLN A 1 87 ? -2.303 7.341 26.307 1.00 68.00 87 GLN A N 1
ATOM 726 C CA . GLN A 1 87 ? -2.031 6.335 25.298 1.00 68.00 87 GLN A CA 1
ATOM 727 C C . GLN A 1 87 ? -2.720 6.750 24.004 1.00 68.00 87 GLN A C 1
ATOM 729 O O . GLN A 1 87 ? -3.941 6.873 23.971 1.00 68.00 87 GLN A O 1
ATOM 734 N N . THR A 1 88 ? -1.947 6.986 22.941 1.00 70.56 88 THR A N 1
ATOM 735 C CA . THR A 1 88 ? -2.516 7.362 21.641 1.00 70.56 88 THR A CA 1
ATOM 736 C C . THR A 1 88 ? -2.310 6.244 20.634 1.00 70.56 88 THR A C 1
ATOM 738 O O . THR A 1 88 ? -1.189 5.798 20.376 1.00 70.56 88 THR A O 1
ATOM 741 N N . ALA A 1 89 ? -3.416 5.799 20.046 1.00 71.81 89 ALA A N 1
ATOM 742 C CA . ALA A 1 89 ? -3.428 4.916 18.895 1.00 71.81 89 ALA A CA 1
ATOM 743 C C . ALA A 1 89 ? -3.477 5.747 17.612 1.00 71.81 89 ALA A C 1
ATOM 745 O O . ALA A 1 89 ? -4.420 6.505 17.395 1.00 71.81 89 ALA A O 1
ATOM 746 N N . SER A 1 90 ? -2.487 5.575 16.740 1.00 72.38 90 SER A N 1
ATOM 747 C CA . SER A 1 90 ? -2.488 6.190 15.412 1.00 72.38 90 SER A CA 1
ATOM 748 C C . SER A 1 90 ? -2.804 5.142 14.353 1.00 72.38 90 SER A C 1
ATOM 750 O O . SER A 1 90 ? -2.205 4.063 14.339 1.00 72.38 90 SER A O 1
ATOM 752 N N . ILE A 1 91 ? -3.750 5.461 13.469 1.00 76.00 91 ILE A N 1
ATOM 753 C CA . ILE A 1 91 ? -4.152 4.605 12.351 1.00 76.00 91 ILE A CA 1
ATOM 754 C C . ILE A 1 91 ? -3.892 5.358 11.061 1.00 76.00 91 ILE A C 1
ATOM 756 O O . ILE A 1 91 ? -4.487 6.406 10.819 1.00 76.00 91 ILE A O 1
ATOM 760 N N . GLN A 1 92 ? -3.057 4.782 10.204 1.00 76.75 92 GLN A N 1
ATOM 761 C CA . GLN A 1 92 ? -2.841 5.316 8.867 1.00 76.75 92 GLN A CA 1
ATOM 762 C C . GLN A 1 92 ? -3.552 4.451 7.830 1.00 76.75 92 GLN A C 1
ATOM 764 O O . GLN A 1 92 ? -3.341 3.238 7.771 1.00 76.75 92 GLN A O 1
ATOM 769 N N . ALA A 1 93 ? -4.372 5.091 6.998 1.00 79.31 93 ALA A N 1
ATOM 770 C CA . ALA A 1 93 ? -5.025 4.505 5.838 1.00 79.31 93 ALA A CA 1
ATOM 771 C C . ALA A 1 93 ? -4.773 5.408 4.624 1.00 79.31 93 ALA A C 1
ATOM 773 O O . ALA A 1 93 ? -4.847 6.625 4.730 1.00 79.31 93 ALA A O 1
ATOM 774 N N . GLY A 1 94 ? -4.476 4.816 3.471 1.00 80.38 94 GLY A N 1
ATOM 775 C CA . GLY A 1 94 ? -4.364 5.539 2.195 1.00 80.38 94 GLY A CA 1
ATOM 776 C C . GLY A 1 94 ? -5.270 4.920 1.144 1.00 80.38 94 GLY A C 1
ATOM 777 O O . GLY A 1 94 ? -5.866 3.887 1.441 1.00 80.38 94 GLY A O 1
ATOM 778 N N . ALA A 1 95 ? -5.350 5.504 -0.054 1.00 80.31 95 ALA A N 1
ATOM 779 C CA . ALA A 1 95 ? -6.024 4.964 -1.239 1.00 80.31 95 ALA A CA 1
ATOM 780 C C . ALA A 1 95 ? -5.126 5.051 -2.484 1.00 80.31 95 ALA A C 1
ATOM 782 O O . ALA A 1 95 ? -4.099 5.728 -2.467 1.00 80.31 95 ALA A O 1
ATOM 783 N N . GLY A 1 96 ? -5.443 4.262 -3.512 1.00 84.19 96 GLY A N 1
ATOM 784 C CA . GLY A 1 96 ? -4.647 4.191 -4.736 1.00 84.19 96 GLY A CA 1
ATOM 785 C C . GLY A 1 96 ? -5.251 5.098 -5.794 1.00 84.19 96 GLY A C 1
ATOM 786 O O . GLY A 1 96 ? -6.262 4.731 -6.371 1.00 84.19 96 GLY A O 1
ATOM 787 N N . ILE A 1 97 ? -4.623 6.242 -6.051 1.00 85.69 97 ILE A N 1
ATOM 788 C CA . ILE A 1 97 ? -5.158 7.246 -6.975 1.00 85.69 97 ILE A CA 1
ATOM 789 C C . ILE A 1 97 ? -4.768 6.910 -8.417 1.00 85.69 97 ILE A C 1
ATOM 791 O O . ILE A 1 97 ? -3.590 6.702 -8.721 1.00 85.69 97 ILE A O 1
ATOM 795 N N . VAL A 1 98 ? -5.760 6.889 -9.304 1.00 89.94 98 VAL A N 1
ATOM 796 C CA . VAL A 1 98 ? -5.606 6.776 -10.760 1.00 89.94 98 VAL A CA 1
ATOM 797 C C . VAL A 1 98 ? -6.236 7.986 -11.452 1.00 89.94 98 VAL A C 1
ATOM 799 O O . VAL A 1 98 ? -6.875 8.813 -10.811 1.00 89.94 98 VAL A O 1
ATOM 802 N N . ALA A 1 99 ? -6.046 8.119 -12.767 1.00 89.38 99 ALA A N 1
ATOM 803 C CA . ALA A 1 99 ? -6.556 9.269 -13.522 1.00 89.38 99 ALA A CA 1
ATOM 804 C C . ALA A 1 99 ? -8.085 9.431 -13.428 1.00 89.38 99 ALA A C 1
ATOM 806 O O . ALA A 1 99 ? -8.576 10.554 -13.391 1.00 89.38 99 ALA A O 1
ATOM 807 N N . ASP A 1 100 ? -8.807 8.314 -13.337 1.00 93.00 100 ASP A N 1
ATOM 808 C CA . ASP A 1 100 ? -10.270 8.280 -13.258 1.00 93.00 100 ASP A CA 1
ATOM 809 C C . ASP A 1 100 ? -10.794 8.272 -11.807 1.00 93.00 100 ASP A C 1
ATOM 811 O O . ASP A 1 100 ? -11.985 8.060 -11.575 1.00 93.00 100 ASP A O 1
ATOM 815 N N . SER A 1 101 ? -9.915 8.455 -10.813 1.00 89.62 101 SER A N 1
ATOM 816 C CA . SER A 1 101 ? -10.309 8.490 -9.402 1.00 89.62 101 SER A CA 1
ATOM 817 C C . SER A 1 101 ? -11.190 9.704 -9.103 1.00 89.62 101 SER A C 1
ATOM 819 O O . SER A 1 101 ? -10.912 10.824 -9.531 1.00 89.62 101 SER A O 1
ATOM 821 N N . VAL A 1 102 ? -12.224 9.484 -8.291 1.00 93.88 102 VAL A N 1
ATOM 822 C CA . VAL A 1 102 ? -13.117 10.535 -7.783 1.00 93.88 102 VAL A CA 1
ATOM 823 C C . VAL A 1 102 ? -12.708 10.857 -6.342 1.00 93.88 102 VAL A C 1
ATOM 825 O O . VAL A 1 102 ? -12.786 9.952 -5.507 1.00 93.88 102 VAL A O 1
ATOM 828 N N . PRO A 1 103 ? -12.280 12.095 -6.020 1.00 91.62 103 PRO A N 1
ATOM 829 C CA . PRO A 1 103 ? -11.729 12.441 -4.706 1.00 91.62 103 PRO A CA 1
ATOM 830 C C . PRO A 1 103 ? -12.602 12.014 -3.521 1.00 91.62 103 PRO A C 1
ATOM 832 O O . PRO A 1 103 ? -12.095 11.472 -2.540 1.00 91.62 103 PRO A O 1
ATOM 835 N N . GLU A 1 104 ? -13.914 12.205 -3.628 1.00 94.38 104 GLU A N 1
ATOM 836 C CA . GLU A 1 104 ? -14.883 11.875 -2.584 1.00 94.38 104 GLU A CA 1
ATOM 837 C C . GLU A 1 104 ? -14.942 10.364 -2.320 1.00 94.38 104 GLU A C 1
ATOM 839 O O . GLU A 1 104 ? -14.956 9.936 -1.166 1.00 94.38 104 GLU A O 1
ATOM 844 N N . ASN A 1 105 ? -14.901 9.551 -3.379 1.00 89.88 105 ASN A N 1
ATOM 845 C CA . ASN A 1 105 ? -14.929 8.092 -3.267 1.00 89.88 105 ASN A CA 1
ATOM 846 C C . ASN A 1 105 ? -13.631 7.558 -2.650 1.00 89.88 105 ASN A C 1
ATOM 848 O O . ASN A 1 105 ? -13.658 6.642 -1.829 1.00 89.88 105 ASN A O 1
ATOM 852 N N . GLU A 1 106 ? -12.487 8.133 -3.029 1.00 87.00 106 GLU A N 1
ATOM 853 C CA . GLU A 1 106 ? -11.186 7.741 -2.481 1.00 87.00 106 GLU A CA 1
ATOM 854 C C . GLU A 1 106 ? -11.089 8.097 -0.993 1.00 87.00 106 GLU A C 1
ATOM 856 O O . GLU A 1 106 ? -10.615 7.294 -0.184 1.00 87.00 106 GLU A O 1
ATOM 861 N N . TRP A 1 107 ? -11.601 9.271 -0.612 1.00 87.56 107 TRP A N 1
ATOM 862 C CA . TRP A 1 107 ? -11.739 9.665 0.786 1.00 87.56 107 TRP A CA 1
ATOM 863 C C . TRP A 1 107 ? -12.607 8.667 1.559 1.00 87.56 107 TRP A C 1
ATOM 865 O O . TRP A 1 107 ? -12.166 8.125 2.577 1.00 87.56 107 TRP A O 1
ATOM 875 N N . GLU A 1 108 ? -13.794 8.337 1.047 1.00 87.12 108 GLU A N 1
ATOM 876 C CA . GLU A 1 108 ? -14.683 7.364 1.681 1.00 87.12 108 GLU A CA 1
ATOM 877 C C . GLU A 1 108 ? -14.019 5.980 1.816 1.00 87.12 108 GLU A C 1
ATOM 879 O O . GLU A 1 108 ? -14.101 5.344 2.870 1.00 87.12 108 GLU A O 1
ATOM 884 N N . GLU A 1 109 ? -13.273 5.528 0.802 1.00 80.81 109 GLU A N 1
ATOM 885 C CA . GLU A 1 109 ? -12.492 4.289 0.856 1.00 80.81 109 GLU A CA 1
ATOM 886 C C . GLU A 1 109 ? -11.454 4.313 1.992 1.00 80.81 109 GLU A C 1
ATOM 888 O O . GLU A 1 109 ? -11.296 3.314 2.708 1.00 80.81 109 GLU A O 1
ATOM 893 N N . THR A 1 110 ? -10.745 5.432 2.184 1.00 83.44 110 THR A N 1
ATOM 894 C CA . THR A 1 110 ? -9.785 5.566 3.292 1.00 83.44 110 THR A CA 1
ATOM 895 C C . THR A 1 110 ? -10.465 5.518 4.658 1.00 83.44 110 THR A C 1
ATOM 897 O O . THR A 1 110 ? -10.013 4.763 5.527 1.00 83.44 110 THR A O 1
ATOM 900 N N . CYS A 1 111 ? -11.586 6.225 4.830 1.00 84.44 111 CYS A N 1
ATOM 901 C CA . CYS A 1 111 ? -12.377 6.210 6.059 1.00 84.44 111 CYS A CA 1
ATOM 902 C C . CYS A 1 111 ? -12.928 4.814 6.359 1.00 84.44 111 CYS A C 1
ATOM 904 O O . CYS A 1 111 ? -12.806 4.335 7.484 1.00 84.44 111 CYS A O 1
ATOM 906 N N . ASN A 1 112 ? -13.468 4.121 5.355 1.00 79.69 112 ASN A N 1
ATOM 907 C CA . ASN A 1 112 ? -14.002 2.769 5.506 1.00 79.69 112 ASN A CA 1
ATOM 908 C C . ASN A 1 112 ? -12.917 1.764 5.913 1.00 79.69 112 ASN A C 1
ATOM 910 O O . ASN A 1 112 ? -13.152 0.884 6.747 1.00 79.69 112 ASN A O 1
ATOM 914 N N . LYS A 1 113 ? -11.699 1.916 5.382 1.00 76.75 113 LYS A N 1
ATOM 915 C CA . LYS A 1 113 ? -10.550 1.082 5.765 1.00 76.75 113 LYS A CA 1
ATOM 916 C C . LYS A 1 113 ? -10.103 1.362 7.196 1.00 76.75 113 LYS A C 1
ATOM 918 O O . LYS A 1 113 ? -9.937 0.414 7.963 1.00 76.75 113 LYS A O 1
ATOM 923 N N . ALA A 1 114 ? -9.956 2.629 7.580 1.00 80.88 114 ALA A N 1
ATOM 924 C CA . ALA A 1 114 ? -9.608 2.999 8.953 1.00 80.88 114 ALA A CA 1
ATOM 925 C C . ALA A 1 114 ? -10.695 2.573 9.957 1.00 80.88 114 ALA A C 1
ATOM 927 O O . ALA A 1 114 ? -10.389 2.067 11.038 1.00 80.88 114 ALA A O 1
ATOM 928 N N . GLY A 1 115 ? -11.965 2.700 9.567 1.00 81.00 115 GLY A N 1
ATOM 929 C CA . GLY A 1 115 ? -13.137 2.408 10.388 1.00 81.00 115 GLY A CA 1
ATOM 930 C C . GLY A 1 115 ? -13.185 0.978 10.919 1.00 81.00 115 GLY A C 1
ATOM 931 O O . GLY A 1 115 ? -13.663 0.758 12.029 1.00 81.00 115 GLY A O 1
ATOM 932 N N . ALA A 1 116 ? -12.648 0.001 10.182 1.00 79.38 116 ALA A N 1
ATOM 933 C CA . ALA A 1 116 ? -12.568 -1.380 10.656 1.00 79.38 116 ALA A CA 1
ATOM 934 C C . ALA A 1 116 ? -11.666 -1.522 11.896 1.00 79.38 116 ALA A C 1
ATOM 936 O O . ALA A 1 116 ? -12.036 -2.209 12.848 1.00 79.38 116 ALA A O 1
ATOM 937 N N . LEU A 1 117 ? -10.508 -0.851 11.905 1.00 78.31 117 LEU A N 1
ATOM 938 C CA . LEU A 1 117 ? -9.603 -0.844 13.058 1.00 78.31 117 LEU A CA 1
ATOM 939 C C . LEU A 1 117 ? -10.144 0.018 14.197 1.00 78.31 117 LEU A C 1
ATOM 941 O O . LEU A 1 117 ? -10.080 -0.408 15.344 1.00 78.31 117 LEU A O 1
ATOM 945 N N . LEU A 1 118 ? -10.728 1.180 13.888 1.00 82.31 118 LEU A N 1
ATOM 946 C CA . LEU A 1 118 ? -11.361 2.036 14.897 1.00 82.31 118 LEU A CA 1
ATOM 947 C C . LEU A 1 118 ? -12.461 1.287 15.658 1.00 82.31 118 LEU A C 1
ATOM 949 O O . LEU A 1 118 ? -12.465 1.291 16.883 1.00 82.31 118 LEU A O 1
ATOM 953 N N . LYS A 1 119 ? -13.338 0.565 14.948 1.00 84.56 119 LYS A N 1
ATOM 954 C CA . LYS A 1 119 ? -14.364 -0.280 15.577 1.00 84.56 119 LYS A CA 1
ATOM 955 C C . LYS A 1 119 ? -13.756 -1.383 16.441 1.00 84.56 119 LYS A C 1
ATOM 957 O O . LYS A 1 119 ? -14.284 -1.676 17.506 1.00 84.56 119 LYS A O 1
ATOM 962 N N . ALA A 1 120 ? -12.660 -2.000 15.999 1.00 83.75 120 ALA A N 1
ATOM 963 C CA . ALA A 1 120 ? -11.982 -3.030 16.781 1.00 83.75 120 ALA A CA 1
ATOM 964 C C . ALA A 1 120 ? -11.385 -2.470 18.082 1.00 83.75 120 ALA A C 1
ATOM 966 O O . ALA A 1 120 ? -11.500 -3.117 19.119 1.00 83.75 120 ALA A O 1
ATOM 967 N N . ILE A 1 121 ? -10.799 -1.268 18.038 1.00 83.25 121 ILE A N 1
ATOM 968 C CA . ILE A 1 121 ? -10.281 -0.571 19.225 1.00 83.25 121 ILE A CA 1
ATOM 969 C C . ILE A 1 121 ? -11.427 -0.224 20.173 1.00 83.25 121 ILE A C 1
ATOM 971 O O . ILE A 1 121 ? -11.359 -0.591 21.337 1.00 83.25 121 ILE A O 1
ATOM 975 N N . GLN A 1 122 ? -12.513 0.370 19.670 1.00 84.62 122 GLN A N 1
ATOM 976 C CA . GLN A 1 122 ? -13.692 0.699 20.482 1.00 84.62 122 GLN A CA 1
ATOM 977 C C . GLN A 1 122 ? -14.282 -0.538 21.174 1.00 84.62 122 GLN A C 1
ATOM 979 O O . GLN A 1 122 ? -14.596 -0.506 22.359 1.00 84.62 122 GLN A O 1
ATOM 984 N N . LEU A 1 123 ? -14.410 -1.656 20.450 1.00 86.88 123 LEU A N 1
ATOM 985 C CA . LEU A 1 123 ? -14.876 -2.918 21.028 1.00 86.88 123 LEU A CA 1
ATOM 986 C C . LEU A 1 123 ? -13.923 -3.435 22.110 1.00 86.88 123 LEU A C 1
ATOM 988 O O . LEU A 1 123 ? -14.385 -3.914 23.143 1.00 86.88 123 LEU A O 1
ATOM 992 N N . ALA A 1 124 ? -12.610 -3.344 21.887 1.00 84.88 124 ALA A N 1
ATOM 993 C CA . ALA A 1 124 ? -11.624 -3.727 22.888 1.00 84.88 124 ALA A CA 1
ATOM 994 C C . ALA A 1 124 ? -11.739 -2.842 24.138 1.00 84.88 124 ALA A C 1
ATOM 996 O O . ALA A 1 124 ? -11.849 -3.375 25.238 1.00 84.88 124 ALA A O 1
ATOM 997 N N . GLU A 1 125 ? -11.792 -1.520 23.978 1.00 84.94 125 GLU A N 1
ATOM 998 C CA . GLU A 1 125 ? -11.961 -0.567 25.080 1.00 84.94 125 GLU A CA 1
ATOM 999 C C . GLU A 1 125 ? -13.217 -0.870 25.904 1.00 84.94 125 GLU A C 1
ATOM 1001 O O . GLU A 1 125 ? -13.128 -0.951 27.126 1.00 84.94 125 GLU A O 1
ATOM 1006 N N . HIS A 1 126 ? -14.357 -1.149 25.261 1.00 85.62 126 HIS A N 1
ATOM 1007 C CA . HIS A 1 126 ? -15.575 -1.566 25.963 1.00 85.62 126 HIS A CA 1
ATOM 1008 C C . HIS A 1 126 ? -15.386 -2.866 26.764 1.00 85.62 126 HIS A C 1
ATOM 1010 O O . HIS A 1 126 ? -15.703 -2.907 27.951 1.00 85.62 126 HIS A O 1
ATOM 1016 N N . ILE A 1 127 ? -14.825 -3.915 26.149 1.00 87.88 127 ILE A N 1
ATOM 1017 C CA . ILE A 1 127 ? -14.618 -5.223 26.801 1.00 87.88 127 ILE A CA 1
ATOM 1018 C C . ILE A 1 127 ? -13.666 -5.118 28.001 1.00 87.88 127 ILE A C 1
ATOM 1020 O O . ILE A 1 127 ? -13.852 -5.801 29.012 1.00 87.88 127 ILE A O 1
ATOM 1024 N N . PHE A 1 128 ? -12.609 -4.313 27.884 1.00 81.94 128 PHE A N 1
ATOM 1025 C CA . PHE A 1 128 ? -11.600 -4.183 28.934 1.00 81.94 128 PHE A CA 1
ATOM 1026 C C . PHE A 1 128 ? -12.002 -3.180 30.023 1.00 81.94 128 PHE A C 1
ATOM 1028 O O . PHE A 1 128 ? -11.655 -3.411 31.178 1.00 81.94 128 PHE A O 1
ATOM 1035 N N . SER A 1 129 ? -12.807 -2.160 29.707 1.00 75.12 129 SER A N 1
ATOM 1036 C CA . SER A 1 129 ? -13.367 -1.232 30.700 1.00 75.12 129 SER A CA 1
ATOM 1037 C C . SER A 1 129 ? -14.378 -1.915 31.635 1.00 75.12 129 SER A C 1
ATOM 1039 O O . SER A 1 129 ? -14.357 -1.681 32.842 1.00 75.12 129 SER A O 1
ATOM 1041 N N . GLU A 1 130 ? -15.204 -2.836 31.125 1.00 60.50 130 GLU A N 1
ATOM 1042 C CA . GLU A 1 130 ? -16.133 -3.610 31.965 1.00 60.50 130 GLU A CA 1
ATOM 1043 C C . GLU A 1 130 ? -15.401 -4.554 32.936 1.00 60.50 130 GLU A C 1
ATOM 1045 O O . GLU A 1 130 ? -15.846 -4.748 34.068 1.00 60.50 130 GLU A O 1
ATOM 1050 N N . LYS A 1 131 ? -14.240 -5.100 32.551 1.00 55.06 131 LYS A N 1
ATOM 1051 C CA . LYS A 1 131 ? -13.445 -5.990 33.417 1.00 55.06 131 LYS A CA 1
ATOM 1052 C C . LYS A 1 131 ? -12.780 -5.284 34.599 1.00 55.06 131 LYS A C 1
ATOM 1054 O O . LYS A 1 131 ? -12.634 -5.921 35.640 1.00 55.06 131 LYS A O 1
ATOM 1059 N N . GLU A 1 132 ? -12.412 -4.011 34.469 1.00 53.12 132 GLU A N 1
ATOM 1060 C CA . GLU A 1 132 ? -11.881 -3.222 35.593 1.00 53.12 132 GLU A CA 1
ATOM 1061 C C . GLU A 1 132 ? -12.960 -2.923 36.644 1.00 53.12 132 GLU A C 1
ATOM 1063 O O . GLU A 1 132 ? -12.671 -2.951 37.836 1.00 53.12 132 GLU A O 1
ATOM 1068 N N . SER A 1 133 ? -14.224 -2.754 36.236 1.00 43.09 133 SER A N 1
ATOM 1069 C CA . SER A 1 133 ? -15.334 -2.496 37.170 1.00 43.09 133 SER A CA 1
ATOM 1070 C C . SER A 1 133 ? -15.759 -3.704 38.020 1.00 43.09 133 SER A C 1
ATOM 1072 O O . SER A 1 133 ? -16.404 -3.534 39.049 1.00 43.09 133 SER A O 1
ATOM 1074 N N . VAL A 1 134 ? -15.388 -4.927 37.623 1.00 51.19 134 VAL A N 1
ATOM 1075 C CA . VAL A 1 134 ? -15.787 -6.173 38.311 1.00 51.19 134 VAL A CA 1
ATOM 1076 C C . VAL A 1 134 ? -14.696 -6.690 39.265 1.00 51.19 134 VAL A C 1
ATOM 1078 O O . VAL A 1 134 ? -14.941 -7.605 40.046 1.00 51.19 134 VAL A O 1
ATOM 1081 N N . GLN A 1 135 ? -13.492 -6.107 39.254 1.00 43.31 135 GLN A N 1
ATOM 1082 C CA . GLN A 1 135 ? -12.381 -6.541 40.117 1.00 43.31 135 GLN A CA 1
ATOM 1083 C C . GLN A 1 135 ? -12.224 -5.743 41.425 1.00 43.31 135 GLN A C 1
ATOM 1085 O O . GLN A 1 135 ? -11.371 -6.114 42.228 1.00 43.31 135 GLN A O 1
ATOM 1090 N N . ASP A 1 136 ? -13.054 -4.724 41.681 1.00 40.62 136 ASP A N 1
ATOM 1091 C CA . ASP A 1 136 ? -12.981 -3.911 42.913 1.00 40.62 136 ASP A CA 1
ATOM 1092 C C . ASP A 1 136 ? -13.980 -4.331 44.017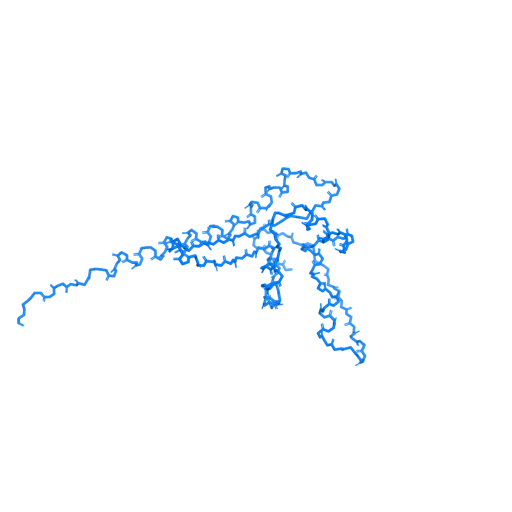 1.00 40.62 136 ASP A C 1
ATOM 1094 O O . ASP A 1 136 ? -13.890 -3.881 45.156 1.00 40.62 136 ASP A O 1
ATOM 1098 N N . GLU A 1 137 ? -14.886 -5.281 43.754 1.00 44.00 137 GLU A N 1
ATOM 1099 C CA . GLU A 1 137 ? -15.679 -5.918 44.818 1.00 44.00 137 GLU A CA 1
ATOM 1100 C C . GLU A 1 137 ? -14.983 -7.183 45.333 1.00 44.00 137 GLU A C 1
ATOM 1102 O O . GLU A 1 137 ? -15.412 -8.319 45.123 1.00 44.00 137 GLU A O 1
ATOM 1107 N N . SER A 1 138 ? -13.878 -6.984 46.052 1.00 37.84 138 SER A N 1
ATOM 1108 C CA . SER A 1 138 ? -13.437 -7.995 47.013 1.00 37.84 138 SER A CA 1
ATOM 1109 C C . SER A 1 138 ? -14.437 -8.019 48.182 1.00 37.84 138 SER A C 1
ATOM 1111 O O . SER A 1 138 ? -14.691 -6.974 48.787 1.00 37.84 138 SER A O 1
ATOM 1113 N N . PRO A 1 139 ? -15.050 -9.169 48.529 1.00 41.06 139 PRO A N 1
ATOM 1114 C CA . PRO A 1 139 ? -15.924 -9.227 49.686 1.00 41.06 139 PRO A CA 1
ATOM 1115 C C . PRO A 1 139 ? -15.073 -8.973 50.928 1.00 41.06 139 PRO A C 1
ATOM 1117 O O . PRO A 1 139 ? -14.174 -9.748 51.262 1.00 41.06 139 PRO A O 1
ATOM 1120 N N . THR A 1 140 ? -15.373 -7.882 51.627 1.00 42.19 140 THR A N 1
ATOM 1121 C CA . THR A 1 140 ? -14.972 -7.695 53.017 1.00 42.19 140 THR A CA 1
ATOM 1122 C C . THR A 1 140 ? -15.615 -8.820 53.822 1.00 42.19 140 THR A C 1
ATOM 1124 O O . THR A 1 140 ? -16.764 -8.733 54.250 1.00 42.19 140 THR A O 1
ATOM 1127 N N . ILE A 1 141 ? -14.878 -9.915 54.021 1.00 45.03 141 ILE A N 1
ATOM 1128 C CA . ILE A 1 141 ? -15.218 -10.884 55.058 1.00 45.03 141 ILE A CA 1
ATOM 1129 C C . ILE A 1 141 ? -14.888 -10.208 56.387 1.00 45.03 141 ILE A C 1
ATOM 1131 O O . ILE A 1 141 ? -13.756 -10.198 56.864 1.00 45.03 141 ILE A O 1
ATOM 1135 N N . SER A 1 142 ? -15.919 -9.574 56.933 1.00 38.78 142 SER A N 1
ATOM 1136 C CA . SER A 1 142 ? -16.019 -9.182 58.327 1.00 38.78 142 SER A CA 1
ATOM 1137 C C . SER A 1 142 ? -16.102 -10.438 59.204 1.00 38.78 142 SER A C 1
ATOM 1139 O O . SER A 1 142 ? -16.888 -11.341 58.922 1.00 38.78 142 SER A O 1
ATOM 1141 N N . SER A 1 143 ? -15.297 -10.436 60.271 1.00 34.91 143 SER A N 1
ATOM 1142 C CA . SER A 1 143 ? -15.332 -11.284 61.475 1.00 34.91 143 SER A CA 1
ATOM 1143 C C . SER A 1 143 ? -15.171 -12.806 61.325 1.00 34.91 143 SER A C 1
ATOM 1145 O O . SER A 1 143 ? -16.119 -13.510 60.983 1.00 34.91 143 SER A O 1
ATOM 1147 N N . CYS A 1 144 ? -14.018 -13.329 61.759 1.00 36.28 144 CYS A N 1
ATOM 1148 C CA . CYS A 1 144 ? -13.861 -13.859 63.121 1.00 36.28 144 CYS A CA 1
ATOM 1149 C C . CYS A 1 144 ? -12.382 -13.869 63.537 1.00 36.28 144 CYS A C 1
ATOM 1151 O O . CYS A 1 144 ? -11.535 -14.158 62.664 1.00 36.28 144 CYS A O 1
#

pLDDT: mean 71.62, std 17.93, range [31.52, 94.38]

Sequence (144 aa):
MNFSHVMHIISIVTGKLKRDTHPVDALMSAFPAGTLTGAPKIRAMQLLNEMEPEPRENVWRLYCLYWIRRQYRLLYYHSYDERQKNQTASIQAGAGIVADSVPENEWEETCNKAGALLKAIQLAEHIFSEKESVQDESPTISSC

Mean predicted aligned error: 12.13 Å

InterPro domains:
  IPR005801 ADC synthase [G3DSA:3.60.120.10] (1-130)
  IPR005801 ADC synthase [SSF56322] (2-126)
  IPR015890 Chorismate-utilising enzyme, C-terminal [PF00425] (2-113)
  IPR019999 Anthranilate synthase component I-like [PTHR11236] (3-57)

Organism: Bacillus safensis (NCBI:txid561879)

Radius of gyration: 21.84 Å; Cα contacts (8 Å, |Δi|>4): 74; chains: 1; bounding box: 41×34×77 Å